Protein AF-A0A432S9X1-F1 (afdb_monomer_lite)

Secondary structure (DSSP, 8-state):
----HHHHHHHHHHHHHHHHHH-S-HHHHHHHHHHHHHHHHHHHHHHHHHHHHHHHHHHHHHHHTS-HHHHHHHHHHHHHHHHHHHIIIIIHHHHTPPPPP--TTHHHHHHHHHHHHHHHHHHHHHHHHHHHHHHHHTT-

Foldseek 3Di:
DPPCVVVVVVVLVVVLVVLVVPDPDPVVSVVVSVVVVVVVVVVVVVVVVVVVVVVVVVVVCVVVPCPPCNVCVLVVVVVVVVVLCCCQPPVCVVVVHDRDDDDPCVVVVVCCSVVVVVVVVVCVVVVVVVVVVVVVVVVD

Sequence (140 aa):
MLNLIPIIGTIIDRVSSIIDQTVEDKDLANKIKAEIKLNLLTKEYDIIQKEIEAKRDIIVAEAKGQSWIQRNWRPITMLIFVYIIAHNFIISPLLSLDQLPIPPDMWDLLKLGMGGYIIGRSAEKIVPEVVKVMKKDKSS

pLDDT: mean 78.7, std 10.28, range [39.84, 92.44]

Radius of gyration: 32.87 Å; chains: 1; bounding box: 62×48×87 Å

Structure (mmCIF, N/CA/C/O backbone):
data_AF-A0A432S9X1-F1
#
_entry.id   AF-A0A432S9X1-F1
#
loop_
_atom_site.group_PDB
_atom_site.id
_atom_site.type_symbol
_atom_site.label_atom_id
_atom_site.label_alt_id
_atom_site.label_comp_id
_atom_site.label_asym_id
_atom_site.label_entity_id
_atom_site.label_seq_id
_atom_site.pdbx_PDB_ins_code
_atom_site.Cartn_x
_atom_site.Cartn_y
_atom_site.Cartn_z
_atom_site.occupancy
_atom_site.B_iso_or_equiv
_atom_site.auth_seq_id
_atom_site.auth_comp_id
_atom_site.auth_asym_id
_atom_site.auth_atom_id
_atom_site.pdbx_PDB_model_num
ATOM 1 N N . MET A 1 1 ? -22.705 -10.147 18.976 1.00 39.84 1 MET A N 1
ATOM 2 C CA . MET A 1 1 ? -22.620 -9.087 20.002 1.00 39.84 1 MET A CA 1
ATOM 3 C C . MET A 1 1 ? -23.275 -9.633 21.258 1.00 39.84 1 MET A C 1
ATOM 5 O O . MET A 1 1 ? -24.477 -9.866 21.226 1.00 39.84 1 MET A O 1
ATOM 9 N N . LEU A 1 2 ? -22.504 -9.957 22.300 1.00 48.38 2 LEU A N 1
ATOM 10 C CA . LEU A 1 2 ? -23.094 -10.369 23.574 1.00 48.38 2 LEU A CA 1
ATOM 11 C C . LEU A 1 2 ? -23.651 -9.122 24.264 1.00 48.38 2 LEU A C 1
ATOM 13 O O . LEU A 1 2 ? -22.907 -8.235 24.665 1.00 48.38 2 LEU A O 1
ATOM 17 N N . ASN A 1 3 ? -24.973 -9.054 24.364 1.00 52.16 3 ASN A N 1
ATOM 18 C CA . ASN A 1 3 ? -25.691 -8.011 25.076 1.00 52.16 3 ASN A CA 1
ATOM 19 C C . ASN A 1 3 ? -25.528 -8.277 26.589 1.00 52.16 3 ASN A C 1
ATOM 21 O O . ASN A 1 3 ? -26.358 -8.958 27.181 1.00 52.16 3 ASN A O 1
ATOM 25 N N . LEU A 1 4 ? -24.407 -7.847 27.187 1.00 54.41 4 LEU A N 1
ATOM 26 C CA . LEU A 1 4 ? -24.102 -8.015 28.625 1.00 54.41 4 LEU A CA 1
ATOM 27 C C . LEU A 1 4 ? -24.718 -6.910 29.499 1.00 54.41 4 LEU A C 1
ATOM 29 O O . LEU A 1 4 ? -24.991 -7.135 30.677 1.00 54.41 4 LEU A O 1
ATOM 33 N N . ILE A 1 5 ? -25.020 -5.758 28.898 1.00 57.75 5 ILE A N 1
ATOM 34 C CA . ILE A 1 5 ? -25.663 -4.602 29.539 1.00 57.75 5 ILE A CA 1
ATOM 35 C C . ILE A 1 5 ? -26.996 -4.973 30.244 1.00 57.75 5 ILE A C 1
ATOM 37 O O . ILE A 1 5 ? -27.194 -4.565 31.389 1.00 57.75 5 ILE A O 1
ATOM 41 N N . PRO A 1 6 ? -27.897 -5.804 29.666 1.00 62.53 6 PRO A N 1
ATOM 42 C CA . PRO A 1 6 ? -29.145 -6.203 30.325 1.00 62.53 6 PRO A CA 1
ATOM 43 C C . PRO A 1 6 ? -28.938 -7.113 31.543 1.00 62.53 6 PRO A C 1
ATOM 45 O O . PRO A 1 6 ? -29.750 -7.092 32.468 1.00 62.53 6 PRO A O 1
ATOM 48 N N . ILE A 1 7 ? -27.873 -7.925 31.541 1.00 63.09 7 ILE A N 1
ATOM 49 C CA . ILE A 1 7 ? -27.620 -8.954 32.563 1.00 63.09 7 ILE A CA 1
ATOM 50 C C . ILE A 1 7 ? -27.103 -8.307 33.853 1.00 63.09 7 ILE A C 1
ATOM 52 O O . ILE A 1 7 ? -27.472 -8.716 34.950 1.00 63.09 7 ILE A O 1
ATOM 56 N N . ILE A 1 8 ? -26.292 -7.253 33.741 1.00 62.38 8 ILE A N 1
ATOM 57 C CA . ILE A 1 8 ? -25.771 -6.528 34.907 1.00 62.38 8 ILE A CA 1
ATOM 58 C C . ILE A 1 8 ? -26.865 -5.660 35.544 1.00 62.38 8 ILE A C 1
ATOM 60 O O . ILE A 1 8 ? -26.975 -5.638 36.769 1.00 62.38 8 ILE A O 1
ATOM 64 N N . GLY A 1 9 ? -27.731 -5.030 34.738 1.00 69.88 9 GLY A N 1
ATOM 65 C CA . GLY A 1 9 ? -28.895 -4.290 35.245 1.00 69.88 9 GLY A CA 1
ATOM 66 C C . GLY A 1 9 ? -29.808 -5.160 36.117 1.00 69.88 9 GLY A C 1
ATOM 67 O O . GLY A 1 9 ? -30.125 -4.793 37.245 1.00 69.88 9 GLY A O 1
ATOM 68 N N . THR A 1 10 ? -30.109 -6.383 35.668 1.00 72.44 10 THR A N 1
ATOM 69 C CA . THR A 1 10 ? -30.926 -7.335 36.445 1.00 72.44 10 THR A CA 1
ATOM 70 C C . THR A 1 10 ? -30.252 -7.812 37.738 1.00 72.44 10 THR A C 1
ATOM 72 O O . THR A 1 10 ? -30.942 -8.102 38.719 1.00 72.44 10 THR A O 1
ATOM 75 N N . ILE A 1 11 ? -28.917 -7.886 37.777 1.00 72.75 11 ILE A N 1
ATOM 76 C CA . ILE A 1 11 ? -28.160 -8.227 38.994 1.00 72.75 11 ILE A CA 1
ATOM 77 C C . ILE A 1 11 ? -28.181 -7.061 39.992 1.00 72.75 11 ILE A C 1
ATOM 79 O O . ILE A 1 11 ? -28.398 -7.289 41.183 1.00 72.75 11 ILE A O 1
ATOM 83 N N . ILE A 1 12 ? -28.008 -5.821 39.520 1.00 73.12 12 ILE A N 1
ATOM 84 C CA . ILE A 1 12 ? -28.078 -4.608 40.352 1.00 73.12 12 ILE A CA 1
ATOM 85 C C . ILE A 1 12 ? -29.451 -4.484 41.012 1.00 73.12 12 ILE A C 1
ATOM 87 O O . ILE A 1 12 ? -29.525 -4.230 42.215 1.00 73.12 12 ILE A O 1
ATOM 91 N N . ASP A 1 13 ? -30.524 -4.724 40.261 1.00 76.19 13 ASP A N 1
ATOM 92 C CA . ASP A 1 13 ? -31.892 -4.621 40.774 1.00 76.19 13 ASP A CA 1
ATOM 93 C C . ASP A 1 13 ? -32.184 -5.677 41.852 1.00 76.19 13 ASP A C 1
ATOM 95 O O . ASP A 1 13 ? -32.752 -5.362 42.901 1.00 76.19 13 ASP A O 1
ATOM 99 N N . ARG A 1 14 ? -31.715 -6.920 41.661 1.00 74.81 14 ARG A N 1
ATOM 100 C CA . ARG A 1 14 ? -31.829 -7.982 42.678 1.00 74.81 14 ARG A CA 1
ATOM 101 C C . ARG A 1 14 ? -31.058 -7.657 43.951 1.00 74.81 14 ARG A C 1
ATOM 103 O O . ARG A 1 14 ? -31.597 -7.815 45.041 1.00 74.81 14 ARG A O 1
ATOM 110 N N . VAL A 1 15 ? -29.809 -7.213 43.824 1.00 74.62 15 VAL A N 1
ATOM 111 C CA . VAL A 1 15 ? -28.967 -6.869 44.981 1.00 74.62 15 VAL A CA 1
ATOM 112 C C . VAL A 1 15 ? -29.546 -5.663 45.723 1.00 74.62 15 VAL A C 1
ATOM 114 O O . VAL A 1 15 ? -29.623 -5.679 46.949 1.00 74.62 15 VAL A O 1
ATOM 117 N N . SER A 1 16 ? -30.047 -4.664 44.993 1.00 72.19 16 SER A N 1
ATOM 118 C CA . SER A 1 16 ? -30.739 -3.505 45.563 1.00 72.19 16 SER A CA 1
ATOM 119 C C . SER A 1 16 ? -31.975 -3.912 46.371 1.00 72.19 16 SER A C 1
ATOM 121 O O . SER A 1 16 ? -32.150 -3.427 47.487 1.00 72.19 16 SER A O 1
ATOM 123 N N . SER A 1 17 ? -32.790 -4.835 45.848 1.00 74.31 17 SER A N 1
ATOM 124 C CA . SER A 1 17 ? -33.986 -5.336 46.537 1.00 74.31 17 SER A CA 1
ATOM 125 C C . SER A 1 17 ? -33.663 -6.117 47.816 1.00 74.31 17 SER A C 1
ATOM 127 O O . SER A 1 17 ? -34.434 -6.055 48.768 1.00 74.31 17 SER A O 1
ATOM 129 N N . ILE A 1 18 ? -32.545 -6.850 47.853 1.00 73.44 18 ILE A N 1
ATOM 130 C CA . ILE A 1 18 ? -32.109 -7.600 49.045 1.00 73.44 18 ILE A CA 1
ATOM 131 C C . ILE A 1 18 ? -31.601 -6.640 50.129 1.00 73.44 18 ILE A C 1
ATOM 133 O O . ILE A 1 18 ? -31.879 -6.840 51.311 1.00 73.44 18 ILE A O 1
ATOM 137 N N . ILE A 1 19 ? -30.896 -5.576 49.733 1.00 71.19 19 ILE A N 1
ATOM 138 C CA . ILE A 1 19 ? -30.405 -4.542 50.654 1.00 71.19 19 ILE A CA 1
ATOM 139 C C . ILE A 1 19 ? -31.579 -3.796 51.300 1.00 71.19 19 ILE A C 1
ATOM 141 O O . ILE A 1 19 ? -31.565 -3.608 52.512 1.00 71.19 19 ILE A O 1
ATOM 145 N N . ASP A 1 20 ? -32.617 -3.454 50.530 1.00 71.69 20 ASP A N 1
ATOM 146 C CA . ASP A 1 20 ? -33.825 -2.802 51.064 1.00 71.69 20 ASP A CA 1
ATOM 147 C C . ASP A 1 20 ? -34.618 -3.687 52.037 1.00 71.69 20 ASP A C 1
ATOM 149 O O . ASP A 1 20 ? -35.297 -3.170 52.917 1.00 71.69 20 ASP A O 1
ATOM 153 N N . GLN A 1 21 ? -34.549 -5.013 51.885 1.00 71.12 21 GLN A N 1
ATOM 154 C CA . GLN A 1 21 ? -35.211 -5.961 52.789 1.00 71.12 21 GLN A CA 1
ATOM 155 C C . GLN A 1 21 ? -34.398 -6.275 54.052 1.00 71.12 21 GLN A C 1
ATOM 157 O O . GLN A 1 21 ? -34.973 -6.718 55.041 1.00 71.12 21 GLN A O 1
ATOM 162 N N . THR A 1 22 ? -33.076 -6.085 54.018 1.00 69.94 22 THR A N 1
ATOM 163 C CA . THR A 1 22 ? -32.160 -6.529 55.086 1.00 69.94 22 THR A CA 1
ATOM 164 C C . THR A 1 22 ? -31.677 -5.377 55.970 1.00 69.94 22 THR A C 1
ATOM 166 O O . THR A 1 22 ? -31.276 -5.605 57.108 1.00 69.94 22 THR A O 1
ATOM 169 N N . VAL A 1 23 ? -31.696 -4.140 55.468 1.00 68.06 23 VAL A N 1
ATOM 170 C CA . VAL A 1 23 ? -31.167 -2.966 56.171 1.00 68.06 23 VAL A CA 1
ATOM 171 C C . VAL A 1 23 ? -32.317 -2.016 56.513 1.00 68.06 23 VAL A C 1
ATOM 173 O O . VAL A 1 23 ? -32.873 -1.371 55.630 1.00 68.06 23 VAL A O 1
ATOM 176 N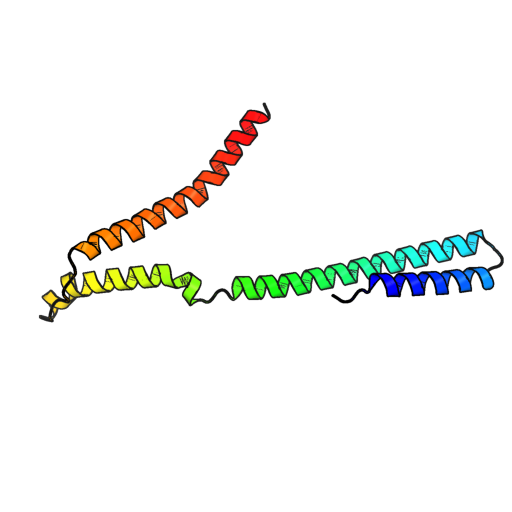 N . GLU A 1 24 ? -32.667 -1.913 57.800 1.00 66.50 24 GLU A N 1
ATOM 177 C CA . GLU A 1 24 ? -33.723 -1.003 58.286 1.00 66.50 24 GLU A CA 1
ATOM 178 C C . GLU A 1 24 ? -33.332 0.483 58.157 1.00 66.50 24 GLU A C 1
ATOM 180 O O . GLU A 1 24 ? -34.194 1.350 57.995 1.00 66.50 24 GLU A O 1
ATOM 185 N N . ASP A 1 25 ? -32.029 0.779 58.184 1.00 72.81 25 ASP A N 1
ATOM 186 C CA . ASP A 1 25 ? -31.481 2.130 58.059 1.00 72.81 25 ASP A CA 1
ATOM 187 C C . ASP A 1 25 ? -31.275 2.529 56.584 1.00 72.81 25 ASP A C 1
ATOM 189 O O . ASP A 1 25 ? -30.359 2.068 55.890 1.00 72.81 25 ASP A O 1
ATOM 193 N N . LYS A 1 26 ? -32.150 3.414 56.095 1.00 70.69 26 LYS A N 1
ATOM 194 C CA . LYS A 1 26 ? -32.185 3.860 54.693 1.00 70.69 26 LYS A CA 1
ATOM 195 C C . LYS A 1 26 ? -30.906 4.573 54.248 1.00 70.69 26 LYS A C 1
ATOM 197 O O . LYS A 1 26 ? -30.558 4.490 53.067 1.00 70.69 26 LYS A O 1
ATOM 202 N N . ASP A 1 27 ? -30.198 5.245 55.153 1.00 71.81 27 ASP A N 1
ATOM 203 C CA . ASP A 1 27 ? -28.954 5.941 54.813 1.00 71.81 27 ASP A CA 1
ATOM 204 C C . ASP A 1 27 ? -27.805 4.949 54.589 1.00 71.81 27 ASP A C 1
ATOM 206 O O . ASP A 1 27 ? -27.036 5.075 53.627 1.00 71.81 27 ASP A O 1
ATOM 210 N N . LEU A 1 28 ? -27.740 3.891 55.402 1.00 70.56 28 LEU A N 1
ATOM 211 C CA . LEU A 1 28 ? -26.763 2.814 55.238 1.00 70.56 28 LEU A CA 1
ATOM 212 C C . LEU A 1 28 ? -27.035 2.002 53.959 1.00 70.56 28 LEU A C 1
ATOM 214 O O . LEU A 1 28 ? -26.108 1.711 53.198 1.00 70.56 28 LEU A O 1
ATOM 218 N N . ALA A 1 29 ? -28.307 1.710 53.670 1.00 71.19 29 ALA A N 1
ATOM 219 C CA . ALA A 1 29 ? -28.734 1.026 52.449 1.00 71.19 29 ALA A CA 1
ATOM 220 C C . ALA A 1 29 ? -28.343 1.803 51.177 1.00 71.19 29 ALA A C 1
ATOM 222 O O . ALA A 1 29 ? -27.806 1.227 50.226 1.00 71.19 29 ALA A O 1
ATOM 223 N N . ASN A 1 30 ? -28.553 3.123 51.168 1.00 75.25 30 ASN A N 1
ATOM 224 C CA . ASN A 1 30 ? -28.172 3.983 50.046 1.00 75.25 30 ASN A CA 1
ATOM 225 C C . ASN A 1 30 ? -26.655 4.030 49.832 1.00 75.25 30 ASN A C 1
ATOM 227 O O . ASN A 1 30 ? -26.196 3.988 48.687 1.00 75.25 30 ASN A O 1
ATOM 231 N N . LYS A 1 31 ? -25.871 4.061 50.915 1.00 76.44 31 LYS A N 1
ATOM 232 C CA . LYS A 1 31 ? -24.406 4.063 50.840 1.00 76.44 31 LYS A CA 1
ATOM 233 C C . LYS A 1 31 ? -23.859 2.760 50.246 1.00 76.44 31 LYS A C 1
ATOM 235 O O . LYS A 1 31 ? -23.047 2.802 49.323 1.00 76.44 31 LYS A O 1
ATOM 240 N N . ILE A 1 32 ? -24.375 1.614 50.693 1.00 74.38 32 ILE A N 1
ATOM 241 C CA . ILE A 1 32 ? -23.991 0.289 50.176 1.00 74.38 32 ILE A CA 1
ATOM 242 C C . ILE A 1 32 ? -24.368 0.153 48.691 1.00 74.38 32 ILE A C 1
ATOM 244 O O . ILE A 1 32 ? -23.570 -0.315 47.878 1.00 74.38 32 ILE A O 1
ATOM 248 N N . LYS A 1 33 ? -25.557 0.622 48.291 1.00 72.88 33 LYS A N 1
ATOM 249 C CA . LYS A 1 33 ? -25.977 0.632 46.879 1.00 72.88 33 LYS A CA 1
ATOM 250 C C . LYS A 1 33 ? -25.079 1.504 46.002 1.00 72.88 33 LYS A C 1
ATOM 252 O O . LYS A 1 33 ? -24.787 1.116 44.871 1.00 72.88 33 LYS A O 1
ATOM 257 N N . ALA A 1 34 ? -24.648 2.664 46.496 1.00 77.44 34 ALA A N 1
ATOM 258 C CA . ALA A 1 34 ? -23.743 3.550 45.769 1.00 77.44 34 ALA A CA 1
ATOM 259 C C . ALA A 1 34 ? -22.363 2.905 45.553 1.00 77.44 34 ALA A C 1
ATOM 261 O O . ALA A 1 34 ? -21.844 2.936 44.437 1.00 77.44 34 ALA A O 1
ATOM 262 N N . GLU A 1 35 ? -21.806 2.252 46.577 1.00 77.12 35 GLU A N 1
ATOM 263 C CA . GLU A 1 35 ? -20.533 1.527 46.472 1.00 77.12 35 GLU A CA 1
ATOM 264 C C . GLU A 1 35 ? -20.614 0.336 45.513 1.00 77.12 35 GLU A C 1
ATOM 266 O O . GLU A 1 35 ? -19.707 0.128 44.704 1.00 77.12 35 GLU A O 1
ATOM 271 N N . ILE A 1 36 ? -21.706 -0.432 45.545 1.00 78.12 36 ILE A N 1
ATOM 272 C CA . ILE A 1 36 ? -21.911 -1.559 44.625 1.00 78.12 36 ILE A CA 1
ATOM 273 C C . ILE A 1 36 ? -22.046 -1.062 43.183 1.00 78.12 36 ILE A C 1
ATOM 275 O O . ILE A 1 36 ? -21.419 -1.626 42.287 1.00 78.12 36 ILE A O 1
ATOM 279 N N . LYS A 1 37 ? -22.801 0.021 42.949 1.00 74.75 37 LYS A N 1
ATOM 280 C CA . LYS A 1 37 ? -22.913 0.638 41.619 1.00 74.75 37 LYS A CA 1
ATOM 281 C C . LYS A 1 37 ? -21.559 1.111 41.098 1.00 74.75 37 LYS A C 1
ATOM 283 O O . LYS A 1 37 ? -21.231 0.807 39.957 1.00 74.75 37 LYS A O 1
ATOM 288 N N . LEU A 1 38 ? -20.758 1.792 41.920 1.00 78.31 38 LEU A N 1
ATOM 289 C CA . LEU A 1 38 ? -19.415 2.230 41.525 1.00 78.31 38 LEU A CA 1
ATOM 290 C C . LEU A 1 38 ? -18.512 1.046 41.170 1.00 78.31 38 LEU A C 1
ATOM 292 O O . LEU A 1 38 ? -17.934 1.031 40.089 1.00 78.31 38 LEU A O 1
ATOM 296 N N . ASN A 1 39 ? -18.455 0.021 42.024 1.00 76.44 39 ASN A N 1
ATOM 297 C CA . ASN A 1 39 ? -17.645 -1.172 41.769 1.00 76.44 39 ASN A CA 1
ATOM 298 C C . ASN A 1 39 ? -18.062 -1.913 40.488 1.00 76.44 39 ASN A C 1
ATOM 300 O O . ASN A 1 39 ? -17.210 -2.448 39.777 1.00 76.44 39 ASN A O 1
ATOM 304 N N . LEU A 1 40 ? -19.361 -1.961 40.187 1.00 75.62 40 LEU A N 1
ATOM 305 C CA . LEU A 1 40 ? -19.868 -2.593 38.969 1.00 75.62 40 LEU A CA 1
ATOM 306 C C . LEU A 1 40 ? -19.556 -1.766 37.721 1.00 75.62 40 LEU A C 1
ATOM 308 O O . LEU A 1 40 ? -19.093 -2.343 36.743 1.00 75.62 40 LEU A O 1
ATOM 312 N N . LEU A 1 41 ? -19.711 -0.440 37.777 1.00 76.50 41 LEU A N 1
ATOM 313 C CA . LEU A 1 41 ? -19.344 0.461 36.679 1.00 76.50 41 LEU A CA 1
ATOM 314 C C . LEU A 1 41 ? -17.844 0.391 36.360 1.00 76.50 41 LEU A C 1
ATOM 316 O O . LEU A 1 41 ? -17.461 0.355 35.194 1.00 76.50 41 LEU A O 1
ATOM 320 N N . THR A 1 42 ? -16.981 0.323 37.379 1.00 77.62 42 THR A N 1
ATOM 321 C CA . THR A 1 42 ? -15.533 0.166 37.174 1.00 77.62 42 THR A CA 1
ATOM 322 C C . THR A 1 42 ? -15.203 -1.169 36.506 1.00 77.62 42 THR A C 1
ATOM 324 O O . THR A 1 42 ? -14.433 -1.207 35.549 1.00 77.62 42 THR A O 1
ATOM 32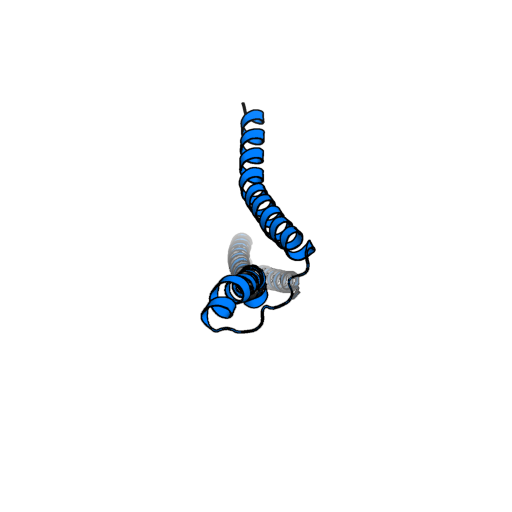7 N N . LYS A 1 43 ? -15.831 -2.267 36.945 1.00 76.75 43 LYS A N 1
ATOM 328 C CA . LYS A 1 43 ? -15.647 -3.583 36.312 1.00 76.75 43 LYS A CA 1
ATOM 329 C C . LYS A 1 43 ? -16.196 -3.634 34.885 1.00 76.75 43 LYS A C 1
ATOM 331 O O . LYS A 1 43 ? -15.612 -4.303 34.038 1.00 76.75 43 LYS A O 1
ATOM 336 N N . GLU A 1 44 ? -17.302 -2.948 34.615 1.00 73.88 44 GLU A N 1
ATOM 337 C CA . GLU A 1 44 ? -17.880 -2.830 33.274 1.00 73.88 44 GLU A CA 1
ATOM 338 C C . GLU A 1 44 ? -16.922 -2.094 32.333 1.00 73.88 44 GLU A C 1
ATOM 340 O O . GLU A 1 44 ? -16.658 -2.569 31.228 1.00 73.88 44 GLU A O 1
ATOM 345 N N . TYR A 1 45 ? -16.317 -1.002 32.808 1.00 74.94 45 TYR A N 1
ATOM 346 C CA . TYR A 1 45 ? -15.292 -0.278 32.066 1.00 74.94 45 TYR A CA 1
ATOM 347 C C . TYR A 1 45 ? -14.098 -1.179 31.713 1.00 74.94 45 TYR A C 1
ATOM 349 O O . TYR A 1 45 ? -13.693 -1.216 30.553 1.00 74.94 45 TYR A O 1
ATOM 357 N N . ASP A 1 46 ? -13.592 -1.975 32.658 1.00 79.06 46 ASP A N 1
ATOM 358 C CA . ASP A 1 46 ? -12.484 -2.910 32.411 1.00 79.06 46 ASP A CA 1
ATOM 359 C C . ASP A 1 46 ? -12.822 -3.991 31.370 1.00 79.06 46 ASP A C 1
ATOM 361 O O . ASP A 1 46 ? -11.977 -4.367 30.554 1.00 79.06 46 ASP A O 1
ATOM 365 N N . ILE A 1 47 ? -14.054 -4.509 31.381 1.00 79.38 47 ILE A N 1
ATOM 366 C CA . ILE A 1 47 ? -14.511 -5.511 30.404 1.00 79.38 47 ILE A CA 1
ATOM 367 C C . ILE A 1 47 ? -14.605 -4.887 29.010 1.00 79.38 47 ILE A C 1
ATOM 369 O O . ILE A 1 47 ? -14.121 -5.476 28.042 1.00 79.38 47 ILE A O 1
ATOM 373 N N . ILE A 1 48 ? -15.181 -3.686 28.912 1.00 78.75 48 ILE A N 1
ATOM 374 C CA . ILE A 1 48 ? -15.296 -2.946 27.652 1.00 78.75 48 ILE A CA 1
ATOM 375 C C . ILE A 1 48 ? -13.905 -2.625 27.097 1.00 78.75 48 ILE A C 1
ATOM 377 O O . ILE A 1 48 ? -13.666 -2.827 25.908 1.00 78.75 48 ILE A O 1
ATOM 381 N N . GLN A 1 49 ? -12.968 -2.188 27.944 1.00 81.94 49 GLN A N 1
ATOM 382 C CA . GLN A 1 49 ? -11.583 -1.933 27.540 1.00 81.94 49 GLN A CA 1
ATOM 383 C C . GLN A 1 49 ? -10.918 -3.193 26.979 1.00 81.94 49 GLN A C 1
ATOM 385 O O . GLN A 1 49 ? -10.381 -3.152 25.875 1.00 81.94 49 GLN A O 1
ATOM 390 N N . LYS A 1 50 ? -11.040 -4.339 27.661 1.00 83.31 50 LYS A N 1
ATOM 391 C CA . LYS A 1 50 ? -10.506 -5.619 27.162 1.00 83.31 50 LYS A CA 1
ATOM 392 C C . LYS A 1 50 ? -11.124 -6.042 25.831 1.00 83.31 50 LYS A C 1
ATOM 394 O O . LYS A 1 50 ? -10.428 -6.580 24.973 1.00 83.31 50 LYS A O 1
ATOM 399 N N . GLU A 1 51 ? -12.420 -5.808 25.633 1.00 80.12 51 GLU A N 1
ATOM 400 C CA . GLU A 1 51 ? -13.084 -6.116 24.364 1.00 80.12 51 GLU A CA 1
ATOM 401 C C . GLU A 1 51 ? -12.600 -5.192 23.235 1.00 80.12 51 GLU A C 1
ATOM 403 O O . GLU A 1 51 ? -12.378 -5.646 22.110 1.00 80.12 51 GLU A O 1
ATOM 408 N N . ILE A 1 52 ? -12.403 -3.905 23.532 1.00 81.62 52 ILE A N 1
ATOM 409 C CA . ILE A 1 52 ? -11.831 -2.932 22.595 1.00 81.62 52 ILE A CA 1
ATOM 410 C C . ILE A 1 52 ? -10.402 -3.330 22.224 1.00 81.62 52 ILE A C 1
ATOM 412 O O . ILE A 1 52 ? -10.069 -3.322 21.041 1.00 81.62 52 ILE A O 1
ATOM 416 N N . GLU A 1 53 ? -9.574 -3.715 23.193 1.00 84.81 53 GLU A N 1
ATOM 417 C CA . GLU A 1 53 ? -8.205 -4.183 22.958 1.00 84.81 53 GLU A CA 1
ATOM 418 C C . GLU A 1 53 ? -8.179 -5.445 22.094 1.00 84.81 53 GLU A C 1
ATOM 420 O O . GLU A 1 53 ? -7.485 -5.470 21.079 1.00 84.81 53 GLU A O 1
ATOM 425 N N . ALA A 1 54 ? -9.002 -6.449 22.408 1.00 82.56 54 ALA A N 1
ATOM 426 C CA . ALA A 1 54 ? -9.087 -7.677 21.621 1.00 82.56 54 ALA A CA 1
ATOM 427 C C . ALA A 1 54 ? -9.526 -7.407 20.171 1.00 82.56 54 ALA A C 1
ATOM 429 O O . ALA A 1 54 ? -8.944 -7.938 19.225 1.00 82.56 54 ALA A O 1
ATOM 430 N N . LYS A 1 55 ? -10.523 -6.534 19.973 1.00 76.81 55 LYS A N 1
ATOM 431 C CA . LYS A 1 55 ? -10.956 -6.105 18.633 1.00 76.81 55 LYS A CA 1
ATOM 432 C C . LYS A 1 55 ? -9.865 -5.324 17.911 1.00 76.81 55 LYS A C 1
ATOM 434 O O . LYS A 1 55 ? -9.650 -5.545 16.722 1.00 76.81 55 LYS A O 1
ATOM 439 N N . ARG A 1 56 ? -9.162 -4.432 18.614 1.00 83.19 56 ARG A N 1
ATOM 440 C CA . ARG A 1 56 ? -8.029 -3.684 18.065 1.00 83.19 56 ARG A CA 1
ATOM 441 C C . ARG A 1 56 ? -6.945 -4.638 17.595 1.00 83.19 56 ARG A C 1
ATOM 443 O O . ARG A 1 56 ? -6.432 -4.450 16.503 1.00 83.19 56 ARG A O 1
ATOM 450 N N . ASP A 1 57 ? -6.614 -5.652 18.380 1.00 81.94 57 ASP A N 1
ATOM 451 C CA . ASP A 1 57 ? -5.557 -6.599 18.046 1.00 81.94 57 ASP A CA 1
ATOM 452 C C . ASP A 1 57 ? -5.929 -7.471 16.841 1.00 81.94 57 ASP A C 1
ATOM 454 O O . ASP A 1 57 ? -5.073 -7.699 15.989 1.00 81.94 57 ASP A O 1
ATOM 458 N N . ILE A 1 58 ? -7.203 -7.855 16.690 1.00 78.88 58 ILE A N 1
ATOM 459 C CA . ILE A 1 58 ? -7.714 -8.509 15.472 1.00 78.88 58 ILE A CA 1
ATOM 460 C C . ILE A 1 58 ? -7.587 -7.573 14.265 1.00 78.88 58 ILE A C 1
ATOM 462 O O . ILE A 1 58 ? -6.976 -7.948 13.271 1.00 78.88 58 ILE A O 1
ATOM 466 N N . ILE A 1 59 ? -8.071 -6.332 14.364 1.00 75.38 59 ILE A N 1
ATOM 467 C CA . ILE A 1 59 ? -7.985 -5.343 13.275 1.00 75.38 59 ILE A CA 1
ATOM 468 C C . ILE A 1 59 ? -6.524 -5.047 12.920 1.00 75.38 59 ILE A C 1
ATOM 470 O O . ILE A 1 59 ? -6.173 -4.910 11.752 1.00 75.38 59 ILE A O 1
ATOM 474 N N . VAL A 1 60 ? -5.641 -4.956 13.914 1.00 79.50 60 VAL A N 1
ATOM 475 C CA . VAL A 1 60 ? -4.205 -4.753 13.716 1.00 79.50 60 VAL A CA 1
ATOM 476 C C . VAL A 1 60 ? -3.577 -5.988 13.080 1.00 79.50 60 VAL A C 1
ATOM 478 O O . VAL A 1 60 ? -2.723 -5.829 12.213 1.00 79.50 60 VAL A O 1
ATOM 481 N N . ALA A 1 61 ? -3.979 -7.199 13.461 1.00 74.06 61 ALA A N 1
ATOM 482 C CA . ALA A 1 61 ? -3.526 -8.434 12.831 1.00 74.06 61 ALA A CA 1
ATOM 483 C C . ALA A 1 61 ? -4.011 -8.542 11.376 1.00 74.06 61 ALA A C 1
ATOM 485 O O . ALA A 1 61 ? -3.221 -8.906 10.512 1.00 74.06 61 ALA A O 1
ATOM 486 N N . GLU A 1 62 ? -5.245 -8.140 11.072 1.00 67.31 62 GLU A N 1
ATOM 487 C CA . GLU A 1 62 ? -5.802 -8.078 9.713 1.00 67.31 62 GLU A CA 1
ATOM 488 C C . GLU A 1 62 ? -5.119 -6.990 8.866 1.00 67.31 62 GLU A C 1
ATOM 490 O O . GLU A 1 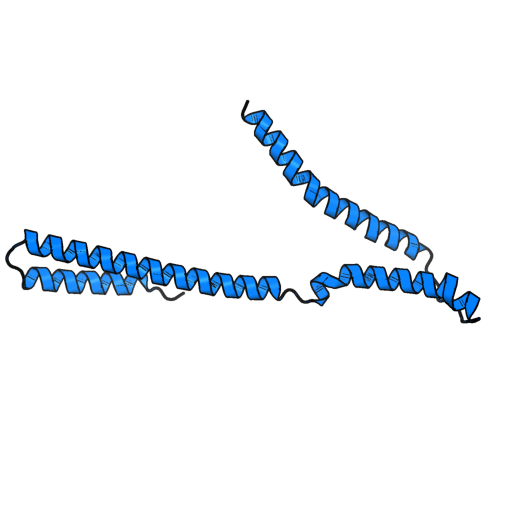62 ? -4.696 -7.235 7.735 1.00 67.31 62 GLU A O 1
ATOM 495 N N . ALA A 1 63 ? -4.921 -5.794 9.427 1.00 65.56 63 ALA A N 1
ATOM 496 C CA . ALA A 1 63 ? -4.248 -4.677 8.764 1.00 65.56 63 ALA A CA 1
ATOM 497 C C . ALA A 1 63 ? -2.750 -4.946 8.546 1.00 65.56 63 ALA A C 1
ATOM 499 O O . ALA A 1 63 ? -2.197 -4.615 7.494 1.00 65.56 63 ALA A O 1
ATOM 500 N N . LYS A 1 64 ? -2.075 -5.596 9.504 1.00 66.19 64 LYS A N 1
ATOM 501 C CA . LYS A 1 64 ? -0.697 -6.091 9.340 1.00 66.19 64 LYS A CA 1
ATOM 502 C C . LYS A 1 64 ? -0.637 -7.322 8.432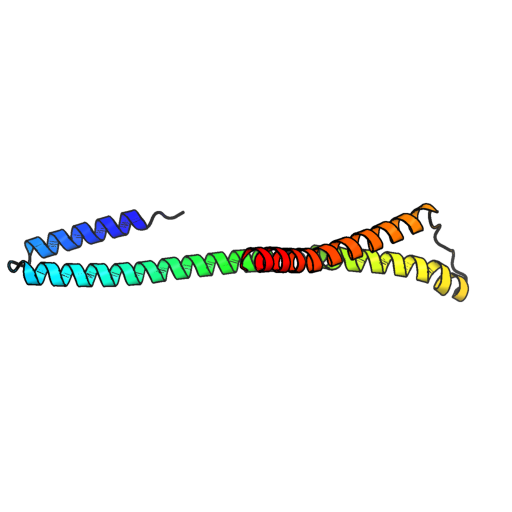 1.00 66.19 64 LYS A C 1
ATOM 504 O O . LYS A 1 64 ? 0.390 -7.526 7.779 1.00 66.19 64 LYS A O 1
ATOM 509 N N . GLY A 1 65 ? -1.719 -8.092 8.360 1.00 57.31 65 GLY A N 1
ATOM 510 C CA . GLY A 1 65 ? -1.898 -9.285 7.538 1.00 57.31 65 GLY A CA 1
ATOM 511 C C . GLY A 1 65 ? -2.145 -9.010 6.057 1.00 57.31 65 GLY A C 1
ATOM 512 O O . GLY A 1 65 ? -2.089 -9.955 5.273 1.00 57.31 65 GLY A O 1
ATOM 513 N N . GLN A 1 66 ? -2.342 -7.745 5.651 1.00 60.62 66 GLN A N 1
ATOM 514 C CA . GLN A 1 66 ? -2.298 -7.332 4.242 1.00 60.62 66 GLN A CA 1
ATOM 515 C C . GLN A 1 66 ? -1.084 -7.985 3.581 1.00 60.62 66 GLN A C 1
ATOM 517 O O . GLN A 1 66 ? 0.057 -7.785 4.009 1.00 60.62 66 GLN A O 1
ATOM 522 N N . SER A 1 67 ? -1.362 -8.850 2.610 1.00 68.00 67 SER A N 1
ATOM 523 C CA . SER A 1 67 ? -0.441 -9.874 2.136 1.00 68.00 67 SER A CA 1
ATOM 524 C C . SER A 1 67 ? 0.904 -9.237 1.782 1.00 68.00 67 SER A C 1
ATOM 526 O O . SER A 1 67 ? 0.945 -8.148 1.208 1.00 68.00 67 SER A O 1
ATOM 528 N N . TRP A 1 68 ? 2.033 -9.865 2.128 1.00 75.38 68 TRP A N 1
ATOM 529 C CA . TRP A 1 68 ? 3.360 -9.340 1.754 1.00 75.38 68 TRP A CA 1
ATOM 530 C C . TRP A 1 68 ? 3.408 -8.986 0.258 1.00 75.38 68 TRP A C 1
ATOM 532 O O . TRP A 1 68 ? 3.958 -7.952 -0.119 1.00 75.38 68 TRP A O 1
ATOM 542 N N . ILE A 1 69 ? 2.702 -9.762 -0.567 1.00 76.75 69 ILE A N 1
ATOM 543 C CA . ILE A 1 69 ? 2.498 -9.503 -1.989 1.00 76.75 69 ILE A CA 1
ATOM 544 C C . ILE A 1 69 ? 1.718 -8.205 -2.267 1.00 76.75 69 ILE A C 1
ATOM 546 O O . ILE A 1 69 ? 2.119 -7.444 -3.132 1.00 76.75 69 ILE A O 1
ATOM 550 N N . GLN A 1 70 ? 0.667 -7.868 -1.516 1.00 73.88 70 GLN A N 1
ATOM 551 C CA . GLN A 1 70 ? -0.094 -6.618 -1.694 1.00 73.88 70 GLN A CA 1
ATOM 552 C C . GLN A 1 70 ? 0.715 -5.369 -1.325 1.00 73.88 70 GLN A C 1
ATOM 554 O O . GLN A 1 70 ? 0.460 -4.288 -1.851 1.00 73.88 70 GLN A O 1
ATOM 559 N N . ARG A 1 71 ? 1.720 -5.505 -0.457 1.00 77.00 71 ARG A N 1
ATOM 560 C CA . ARG A 1 71 ? 2.645 -4.406 -0.142 1.00 77.00 71 ARG A CA 1
ATOM 561 C C . ARG A 1 71 ? 3.783 -4.293 -1.151 1.00 77.00 71 ARG A C 1
ATOM 563 O O . ARG A 1 71 ? 4.208 -3.186 -1.469 1.00 77.00 71 ARG A O 1
ATOM 570 N N . ASN A 1 72 ? 4.259 -5.427 -1.663 1.00 81.62 72 ASN A N 1
ATOM 571 C CA . ASN A 1 72 ? 5.459 -5.483 -2.494 1.00 81.62 72 ASN A CA 1
ATOM 572 C C . ASN A 1 72 ? 5.191 -5.639 -3.992 1.00 81.62 72 ASN A C 1
ATOM 574 O O . ASN A 1 72 ? 6.130 -5.465 -4.762 1.00 81.62 72 ASN A O 1
ATOM 578 N N . TRP A 1 73 ? 3.956 -5.896 -4.442 1.00 82.25 73 TRP A N 1
ATOM 579 C CA . TRP A 1 73 ? 3.669 -6.078 -5.873 1.00 82.25 73 TRP A CA 1
ATOM 580 C C . TRP A 1 73 ? 4.128 -4.871 -6.689 1.00 82.25 73 TRP A C 1
ATOM 582 O O . TRP A 1 73 ? 4.673 -5.036 -7.766 1.00 82.25 73 TRP A O 1
ATOM 592 N N . ARG A 1 74 ? 4.005 -3.659 -6.142 1.00 83.19 74 ARG A N 1
ATOM 593 C CA . ARG A 1 74 ? 4.406 -2.423 -6.814 1.00 83.19 74 ARG A CA 1
ATOM 594 C C . ARG A 1 74 ? 5.934 -2.320 -7.026 1.00 83.19 74 ARG A C 1
ATOM 596 O O . ARG A 1 74 ? 6.341 -2.099 -8.167 1.00 83.19 74 ARG A O 1
ATOM 603 N N . PRO A 1 75 ? 6.791 -2.505 -6.000 1.00 85.62 75 PRO A N 1
ATOM 604 C CA . PRO A 1 75 ? 8.227 -2.720 -6.200 1.00 85.62 75 PRO A CA 1
ATOM 605 C C . PRO A 1 75 ? 8.562 -3.890 -7.131 1.00 85.62 75 PRO A C 1
ATOM 607 O O . PRO A 1 75 ? 9.427 -3.750 -7.989 1.00 85.62 75 PRO A O 1
ATOM 610 N N . ILE A 1 76 ? 7.865 -5.020 -6.999 1.00 89.00 76 ILE A N 1
ATOM 611 C CA . ILE A 1 76 ? 8.106 -6.222 -7.809 1.00 89.00 76 ILE A CA 1
ATOM 612 C C . ILE A 1 76 ? 7.866 -5.929 -9.294 1.00 89.00 76 ILE A C 1
ATOM 614 O O . ILE A 1 76 ? 8.721 -6.244 -10.117 1.00 89.00 76 ILE A O 1
ATOM 618 N N . THR A 1 77 ? 6.768 -5.257 -9.646 1.00 86.50 77 THR A N 1
ATOM 619 C CA . THR A 1 77 ? 6.486 -4.858 -11.030 1.00 86.50 77 THR A CA 1
ATOM 620 C C . THR A 1 77 ? 7.594 -3.964 -11.594 1.00 86.50 77 THR A C 1
ATOM 622 O O . THR A 1 77 ? 8.009 -4.149 -12.735 1.00 86.50 77 THR A O 1
ATOM 625 N N . MET A 1 78 ? 8.132 -3.033 -10.796 1.00 86.75 78 MET A N 1
ATOM 626 C CA . MET A 1 78 ? 9.261 -2.197 -11.226 1.00 86.75 78 MET A CA 1
ATOM 627 C C . MET A 1 78 ? 10.544 -3.003 -11.427 1.00 86.75 78 MET A C 1
ATOM 629 O O . MET A 1 78 ? 11.245 -2.785 -12.411 1.00 86.75 78 MET A O 1
ATOM 633 N N . LEU A 1 79 ? 10.838 -3.959 -10.544 1.00 90.44 79 LEU A N 1
ATOM 634 C CA . LEU A 1 79 ? 11.993 -4.845 -10.699 1.00 90.44 79 LEU A CA 1
ATOM 635 C C . LEU A 1 79 ? 11.891 -5.701 -11.965 1.00 90.44 79 LEU A C 1
ATOM 637 O O . LEU A 1 79 ? 12.899 -5.894 -12.636 1.00 90.44 79 LEU A O 1
ATOM 641 N N . ILE A 1 80 ? 10.690 -6.155 -12.332 1.00 89.94 80 ILE A N 1
ATOM 642 C CA . ILE A 1 80 ? 10.460 -6.887 -13.585 1.00 89.94 80 ILE A CA 1
ATOM 643 C C . ILE A 1 80 ? 10.759 -5.994 -14.796 1.00 89.94 80 ILE A C 1
ATOM 645 O O . ILE A 1 80 ? 11.469 -6.424 -15.702 1.00 89.94 80 ILE A O 1
ATOM 649 N N . PHE A 1 81 ? 10.290 -4.741 -14.809 1.00 88.56 81 PHE A N 1
ATOM 650 C CA . PHE A 1 81 ? 10.617 -3.812 -15.897 1.00 88.56 81 PHE A CA 1
ATOM 651 C C . PHE A 1 81 ? 12.118 -3.521 -15.991 1.00 88.56 81 PHE A C 1
ATOM 653 O O . PHE A 1 81 ? 12.684 -3.561 -17.082 1.00 88.56 81 PHE A O 1
ATOM 660 N N . VAL A 1 82 ? 12.780 -3.285 -14.855 1.00 90.12 82 VAL A N 1
ATOM 661 C CA . VAL A 1 82 ? 14.238 -3.090 -14.807 1.00 90.12 82 VAL A CA 1
ATOM 662 C C . VAL A 1 82 ? 14.967 -4.332 -15.313 1.00 90.12 82 VAL A C 1
ATOM 664 O O . VAL A 1 82 ? 15.916 -4.200 -16.078 1.00 90.12 82 VAL A O 1
ATOM 667 N N . TYR A 1 83 ? 14.508 -5.528 -14.943 1.00 92.44 83 TYR A N 1
ATOM 668 C CA . TYR A 1 83 ? 15.068 -6.783 -15.431 1.00 92.44 83 TYR A CA 1
ATOM 669 C C . TYR A 1 83 ? 14.919 -6.929 -16.948 1.00 92.44 83 TYR A C 1
ATOM 671 O O . TYR A 1 83 ? 15.891 -7.277 -17.604 1.00 92.44 83 TYR A O 1
ATOM 679 N N . ILE A 1 84 ? 13.757 -6.610 -17.530 1.00 90.38 84 ILE A N 1
ATOM 680 C CA . ILE A 1 84 ? 13.549 -6.655 -18.989 1.00 90.38 84 ILE A CA 1
ATOM 681 C C . ILE A 1 84 ? 14.511 -5.700 -19.707 1.00 90.38 84 ILE A C 1
ATOM 683 O O . ILE A 1 84 ? 15.109 -6.069 -20.719 1.00 90.38 84 ILE A O 1
ATOM 687 N N . ILE A 1 85 ? 14.693 -4.486 -19.178 1.00 90.25 85 ILE A N 1
ATOM 688 C CA . ILE A 1 85 ? 15.631 -3.502 -19.734 1.00 90.25 85 ILE A CA 1
ATOM 689 C C . ILE A 1 85 ? 17.074 -4.012 -19.598 1.00 90.25 85 ILE A C 1
ATOM 691 O O . ILE A 1 85 ? 17.818 -4.024 -20.576 1.00 90.25 85 ILE A O 1
ATOM 695 N N . ALA A 1 86 ? 17.469 -4.487 -18.417 1.00 91.88 86 ALA A N 1
ATOM 696 C CA . ALA A 1 86 ? 18.807 -5.019 -18.175 1.00 91.88 86 ALA A CA 1
ATOM 697 C C . ALA A 1 86 ? 19.099 -6.253 -19.043 1.00 91.88 86 ALA A C 1
ATOM 699 O O . ALA A 1 86 ? 20.180 -6.358 -19.618 1.00 91.88 86 ALA A O 1
ATOM 700 N N . HIS A 1 87 ? 18.130 -7.156 -19.201 1.00 91.88 87 HIS A N 1
ATOM 701 C CA . HIS A 1 87 ? 18.251 -8.323 -20.069 1.00 91.88 87 HIS A CA 1
ATOM 702 C C . HIS A 1 87 ? 18.539 -7.908 -21.509 1.00 91.88 87 HIS A C 1
ATOM 704 O O . HIS A 1 87 ? 19.520 -8.359 -22.085 1.00 91.88 87 HIS A O 1
ATOM 710 N N . ASN A 1 88 ? 17.738 -7.002 -22.070 1.00 90.50 88 ASN A N 1
ATOM 711 C CA . ASN A 1 88 ? 17.858 -6.602 -23.473 1.00 90.50 88 ASN A CA 1
ATOM 712 C C . ASN A 1 88 ? 19.087 -5.745 -23.784 1.00 90.50 88 ASN A C 1
ATOM 714 O O . ASN A 1 88 ? 19.693 -5.911 -24.839 1.00 90.50 88 ASN A O 1
ATOM 718 N N . PHE A 1 89 ? 19.444 -4.817 -22.893 1.00 89.00 89 PHE A N 1
ATOM 719 C CA . PHE A 1 89 ? 20.470 -3.806 -23.172 1.00 89.00 89 PHE A CA 1
ATOM 720 C C . PHE A 1 89 ? 21.830 -4.098 -22.532 1.00 89.00 89 PHE A C 1
ATOM 722 O O . PHE A 1 89 ? 22.815 -3.478 -22.920 1.00 89.00 89 PHE A O 1
ATOM 729 N N . ILE A 1 90 ? 21.904 -5.019 -21.567 1.00 91.69 90 ILE A N 1
ATOM 730 C CA . ILE A 1 90 ? 23.153 -5.357 -20.867 1.00 91.69 90 ILE A CA 1
ATOM 731 C C . ILE A 1 90 ? 23.482 -6.836 -21.061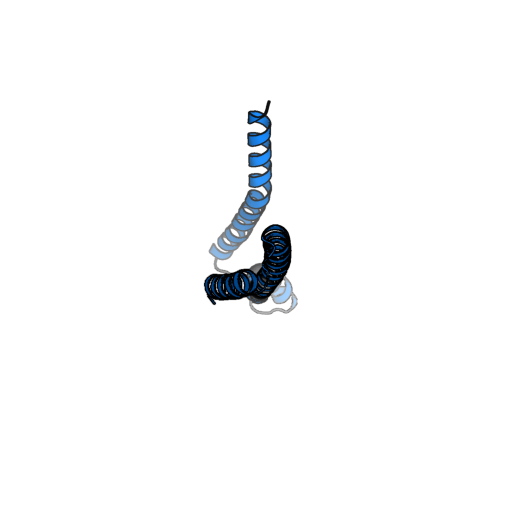 1.00 91.69 90 ILE A C 1
ATOM 733 O O . ILE A 1 90 ? 24.535 -7.166 -21.597 1.00 91.69 90 ILE A O 1
ATOM 737 N N . ILE A 1 91 ? 22.582 -7.731 -20.648 1.00 90.94 91 ILE A N 1
ATOM 738 C CA . ILE A 1 91 ? 22.862 -9.174 -20.590 1.00 90.94 91 ILE A CA 1
ATOM 739 C C . ILE A 1 91 ? 22.933 -9.776 -21.997 1.00 90.94 91 ILE A C 1
ATOM 741 O O . ILE A 1 91 ? 23.890 -10.477 -22.313 1.00 90.94 91 ILE A O 1
ATOM 745 N N . SER A 1 92 ? 21.951 -9.483 -22.850 1.00 91.69 92 SER A N 1
ATOM 746 C CA . SER A 1 92 ? 21.870 -9.998 -24.219 1.00 91.69 92 SER A CA 1
ATOM 747 C C . SER A 1 92 ? 23.080 -9.593 -25.073 1.00 91.69 92 SER A C 1
ATOM 749 O O . SER A 1 92 ? 23.714 -10.496 -25.617 1.00 91.69 92 SER A O 1
ATOM 751 N N . PRO A 1 93 ? 23.506 -8.312 -25.121 1.00 88.88 93 PRO A N 1
ATOM 752 C CA . PRO A 1 93 ? 24.705 -7.915 -25.861 1.00 88.88 93 PRO A CA 1
ATOM 753 C C . PRO A 1 93 ? 26.000 -8.511 -25.298 1.00 88.88 93 PRO A C 1
ATOM 755 O O . PRO A 1 93 ? 26.902 -8.844 -26.060 1.00 88.88 93 PRO A O 1
ATOM 758 N N . LEU A 1 94 ? 26.101 -8.661 -23.973 1.00 91.69 94 LEU A N 1
ATOM 759 C CA . LEU A 1 94 ? 27.303 -9.185 -23.321 1.00 91.69 94 LEU A CA 1
ATOM 760 C C . LEU A 1 94 ? 27.465 -10.700 -23.510 1.00 91.69 94 LEU A C 1
ATOM 762 O O . LEU A 1 94 ? 28.583 -11.190 -23.637 1.00 91.69 94 LEU A O 1
ATOM 766 N N . LEU A 1 95 ? 26.353 -11.438 -23.516 1.00 91.62 95 LEU A N 1
ATOM 767 C CA . LEU A 1 95 ? 26.329 -12.902 -23.590 1.00 91.62 95 LEU A CA 1
ATOM 768 C C . LEU A 1 95 ? 25.884 -13.436 -24.959 1.00 91.62 95 LEU A C 1
ATOM 770 O O . LEU A 1 95 ? 25.746 -14.645 -25.116 1.00 91.62 95 LEU A O 1
ATOM 774 N N . SER A 1 96 ? 25.667 -12.556 -25.943 1.00 90.56 96 SER A N 1
ATOM 775 C CA . SER A 1 96 ? 25.115 -12.898 -27.266 1.00 90.56 96 SER A CA 1
ATOM 776 C C . SER A 1 96 ? 23.798 -13.693 -27.186 1.00 90.56 96 SER A C 1
ATOM 778 O O . SER A 1 96 ? 23.584 -14.628 -27.952 1.00 90.56 96 SER A O 1
ATOM 780 N N . LEU A 1 97 ? 22.930 -13.345 -26.227 1.00 89.25 97 LEU A N 1
ATOM 781 C CA . LEU A 1 97 ? 21.601 -13.951 -26.070 1.00 89.25 97 LEU A CA 1
ATOM 782 C C . LEU A 1 97 ? 20.560 -13.192 -26.891 1.00 89.25 97 LEU A C 1
ATOM 784 O O . LEU A 1 97 ? 20.727 -12.002 -27.158 1.00 89.25 97 LEU A O 1
ATOM 788 N N . ASP A 1 98 ? 19.445 -13.844 -27.204 1.00 89.31 98 ASP A N 1
ATOM 789 C CA . ASP A 1 98 ? 18.333 -13.190 -27.887 1.00 89.31 98 ASP A CA 1
ATOM 790 C C . ASP A 1 98 ? 17.700 -12.084 -27.031 1.00 89.31 98 ASP A C 1
ATOM 792 O O . ASP A 1 98 ? 17.481 -12.213 -25.816 1.00 89.31 98 ASP A O 1
ATOM 796 N N . GLN A 1 99 ? 17.386 -10.979 -27.705 1.00 87.81 99 GLN A N 1
ATOM 797 C CA . GLN A 1 99 ? 16.620 -9.881 -27.137 1.00 87.81 99 GLN A CA 1
ATOM 798 C C . GLN A 1 99 ? 15.146 -10.276 -27.042 1.00 87.81 99 GLN A C 1
ATOM 800 O O . GLN A 1 99 ? 14.568 -10.854 -27.963 1.00 87.81 99 GLN A O 1
ATOM 805 N N . LEU A 1 100 ? 14.521 -9.941 -25.918 1.00 85.00 100 LEU A N 1
ATOM 806 C CA . LEU A 1 100 ? 13.082 -10.081 -25.760 1.00 85.00 100 LEU A CA 1
ATOM 807 C C . LEU A 1 100 ? 12.397 -8.965 -26.561 1.00 85.00 100 LEU A C 1
ATOM 809 O O . LEU A 1 100 ? 12.736 -7.795 -26.366 1.00 85.00 100 LEU A O 1
ATOM 813 N N . PRO A 1 101 ? 11.408 -9.275 -27.415 1.00 84.50 101 PRO A N 1
ATOM 814 C CA . PRO A 1 101 ? 10.685 -8.249 -28.152 1.00 84.50 101 PRO A CA 1
ATOM 815 C C . PRO A 1 101 ? 9.948 -7.324 -27.174 1.00 84.50 101 PRO A C 1
ATOM 817 O O . PRO A 1 101 ? 9.107 -7.765 -26.391 1.00 84.50 101 PRO A O 1
ATOM 820 N N . ILE A 1 102 ? 10.275 -6.031 -27.218 1.00 84.81 102 ILE A N 1
ATOM 821 C CA . ILE A 1 102 ? 9.654 -4.982 -26.401 1.00 84.81 102 ILE A CA 1
ATOM 822 C C . ILE A 1 102 ? 8.568 -4.300 -27.248 1.00 84.81 102 ILE A C 1
ATOM 824 O O . ILE A 1 102 ? 8.912 -3.616 -28.214 1.00 84.81 102 ILE A O 1
ATOM 828 N N . PRO A 1 103 ? 7.269 -4.446 -26.914 1.00 87.06 103 PRO A N 1
ATOM 829 C CA . PRO A 1 103 ? 6.215 -3.637 -27.512 1.00 87.06 103 PRO A CA 1
ATOM 830 C C . PRO A 1 103 ? 6.521 -2.133 -27.440 1.00 87.06 103 PRO A C 1
ATOM 832 O O . PRO A 1 103 ? 6.946 -1.660 -26.381 1.00 87.06 103 PRO A O 1
ATOM 835 N N . PRO A 1 104 ? 6.265 -1.361 -28.511 1.00 82.38 104 PRO A N 1
ATOM 836 C CA . PRO A 1 104 ? 6.548 0.076 -28.537 1.00 82.38 104 PRO A CA 1
ATOM 837 C C . PRO A 1 104 ? 5.830 0.839 -27.410 1.00 82.38 104 PRO A C 1
ATOM 839 O O . PRO A 1 104 ? 6.427 1.717 -26.786 1.00 82.38 104 PRO A O 1
ATOM 842 N N . ASP A 1 105 ? 4.615 0.417 -27.055 1.00 87.31 105 ASP A N 1
ATOM 843 C CA . ASP A 1 105 ? 3.790 1.041 -26.011 1.00 87.31 105 ASP A CA 1
ATOM 844 C C . ASP A 1 105 ? 4.287 0.759 -24.578 1.00 87.31 105 ASP A C 1
ATOM 846 O O . ASP A 1 105 ? 3.824 1.373 -23.614 1.00 87.31 105 ASP A O 1
ATOM 850 N N . MET A 1 106 ? 5.246 -0.160 -24.395 1.00 85.25 106 MET A N 1
ATOM 851 C CA . MET A 1 106 ? 5.765 -0.513 -23.067 1.00 85.25 106 MET A CA 1
ATOM 852 C C . MET A 1 106 ? 6.422 0.684 -22.373 1.00 85.25 106 MET A C 1
ATOM 854 O O . MET A 1 106 ? 6.292 0.855 -21.160 1.00 85.25 106 MET A O 1
ATOM 858 N N . TRP A 1 107 ? 7.099 1.539 -23.140 1.00 83.88 107 TRP A N 1
ATOM 859 C CA . TRP A 1 107 ? 7.733 2.744 -22.610 1.00 83.88 107 TRP A CA 1
ATOM 860 C C . TRP A 1 107 ? 6.710 3.744 -22.078 1.00 83.88 107 TRP A C 1
ATOM 862 O O . TRP A 1 107 ? 6.955 4.392 -21.059 1.00 83.88 107 TRP A O 1
ATOM 872 N N . ASP A 1 108 ? 5.553 3.838 -22.725 1.00 88.12 108 ASP A N 1
ATOM 873 C CA . ASP A 1 108 ? 4.475 4.721 -22.292 1.00 88.12 108 ASP A CA 1
ATOM 874 C C . ASP A 1 108 ? 3.742 4.148 -21.080 1.00 88.12 108 ASP A C 1
ATOM 876 O O . ASP A 1 108 ? 3.467 4.886 -20.133 1.00 88.12 108 ASP A O 1
ATOM 880 N N . LEU A 1 109 ? 3.554 2.826 -21.020 1.00 86.50 109 LEU A N 1
ATOM 881 C CA . LEU A 1 109 ? 3.076 2.142 -19.815 1.00 86.50 109 LEU A CA 1
ATOM 882 C C . LEU A 1 109 ? 4.009 2.359 -18.615 1.00 86.50 109 LEU A C 1
ATOM 884 O O . LEU A 1 109 ? 3.534 2.610 -17.505 1.00 86.50 109 LEU A O 1
ATOM 888 N N . LEU A 1 110 ? 5.329 2.314 -18.816 1.00 86.75 110 LEU A N 1
ATOM 889 C CA . LEU A 1 110 ? 6.309 2.551 -17.754 1.00 86.75 110 LEU A CA 1
ATOM 890 C C . LEU A 1 110 ? 6.262 4.001 -17.255 1.00 86.75 110 LEU A C 1
ATOM 892 O O . LEU A 1 110 ? 6.203 4.241 -16.045 1.00 86.75 110 LEU A O 1
ATOM 896 N N . LYS A 1 111 ? 6.221 4.972 -18.174 1.00 85.75 111 LYS A N 1
ATOM 897 C CA . LYS A 1 111 ? 6.072 6.396 -17.835 1.00 85.75 111 LYS A CA 1
ATOM 898 C C . LYS A 1 111 ? 4.756 6.668 -17.114 1.00 85.75 111 LYS A C 1
ATOM 900 O O . LYS A 1 111 ? 4.764 7.384 -16.117 1.00 85.75 111 LYS A O 1
ATOM 905 N N . LEU A 1 112 ? 3.649 6.077 -17.560 1.00 89.00 112 LEU A N 1
ATOM 906 C CA . LEU A 1 112 ? 2.340 6.220 -16.922 1.00 89.00 112 LEU A CA 1
ATOM 907 C C . LEU A 1 112 ? 2.329 5.583 -15.525 1.00 89.00 112 LEU A C 1
ATOM 909 O O . LEU A 1 112 ? 1.855 6.193 -14.568 1.00 89.00 112 LEU A O 1
ATOM 913 N N . GLY A 1 113 ? 2.905 4.387 -15.379 1.00 83.75 113 GLY A N 1
ATOM 914 C CA . GLY A 1 113 ? 2.989 3.673 -14.105 1.00 83.75 113 GLY A CA 1
ATOM 915 C C . GLY A 1 113 ? 3.860 4.384 -13.063 1.00 83.75 113 GLY A C 1
ATOM 916 O O . GLY A 1 113 ? 3.483 4.462 -11.886 1.00 83.75 113 GLY A O 1
ATOM 917 N N . MET A 1 114 ? 5.008 4.936 -13.478 1.00 83.94 114 MET A N 1
ATOM 918 C CA . MET A 1 114 ? 5.864 5.751 -12.606 1.00 83.94 114 MET A CA 1
ATOM 919 C C . MET A 1 114 ? 5.264 7.131 -12.342 1.00 83.94 114 MET A C 1
ATOM 921 O O . MET A 1 114 ? 5.182 7.550 -11.189 1.00 83.94 114 MET A O 1
ATOM 925 N N . GLY A 1 115 ? 4.811 7.822 -13.388 1.00 83.69 115 GLY A N 1
ATOM 926 C CA . GLY A 1 115 ? 4.229 9.159 -13.301 1.00 83.69 115 GLY A CA 1
ATOM 927 C C . GLY A 1 115 ? 2.987 9.178 -12.417 1.00 83.69 115 GLY A C 1
ATOM 928 O O . GLY A 1 115 ? 2.923 9.952 -11.466 1.00 83.69 115 GLY A O 1
ATOM 929 N N . GLY A 1 116 ? 2.054 8.247 -12.634 1.00 84.94 116 GLY A N 1
ATOM 930 C CA . GLY A 1 116 ? 0.860 8.101 -11.802 1.00 84.94 116 GLY A CA 1
ATOM 931 C C . GLY A 1 116 ? 1.183 7.799 -10.335 1.00 84.94 116 GLY A C 1
ATOM 932 O O . GLY A 1 116 ? 0.511 8.307 -9.440 1.00 84.94 116 GLY A O 1
ATOM 933 N N . TYR A 1 117 ? 2.251 7.039 -10.055 1.00 82.38 117 TYR A N 1
ATOM 934 C CA . TYR A 1 117 ? 2.682 6.802 -8.674 1.00 82.38 117 TYR A CA 1
ATOM 935 C C . TYR A 1 117 ? 3.227 8.042 -7.994 1.00 82.38 117 TYR A C 1
ATOM 937 O O . TYR A 1 117 ? 2.850 8.335 -6.864 1.00 82.38 117 TYR A O 1
ATOM 945 N N . ILE A 1 118 ? 4.156 8.726 -8.663 1.00 83.38 118 ILE A N 1
ATOM 946 C CA . ILE A 1 118 ? 4.838 9.892 -8.112 1.00 83.38 118 ILE A CA 1
ATOM 947 C C . ILE A 1 118 ? 3.804 10.980 -7.845 1.00 83.38 118 ILE A C 1
ATOM 949 O O . ILE A 1 118 ? 3.823 11.579 -6.772 1.00 83.38 118 ILE A O 1
ATOM 953 N N . ILE A 1 119 ? 2.854 11.167 -8.765 1.00 84.44 119 ILE A N 1
ATOM 954 C CA . ILE A 1 119 ? 1.732 12.091 -8.594 1.00 84.44 119 ILE A CA 1
ATOM 955 C C . ILE A 1 119 ? 0.866 11.668 -7.401 1.00 84.44 119 ILE A C 1
ATOM 957 O O . ILE A 1 119 ? 0.622 12.493 -6.524 1.00 84.44 119 ILE A O 1
ATOM 961 N N . GLY A 1 120 ? 0.468 10.395 -7.303 1.00 84.44 120 GLY A N 1
ATOM 962 C CA . GLY A 1 120 ? -0.340 9.894 -6.183 1.00 84.44 120 GLY A CA 1
ATOM 963 C C . GLY A 1 120 ? 0.336 10.077 -4.817 1.00 84.44 120 GLY A C 1
ATOM 964 O O . GLY A 1 120 ? -0.238 10.676 -3.912 1.00 84.44 120 GLY A O 1
ATOM 965 N N . ARG A 1 121 ? 1.602 9.659 -4.687 1.00 82.06 121 ARG A N 1
ATOM 966 C CA . ARG A 1 121 ? 2.421 9.847 -3.471 1.00 82.06 121 ARG A CA 1
ATOM 967 C C . ARG A 1 121 ? 2.654 11.316 -3.132 1.00 82.06 121 ARG A C 1
ATOM 969 O O . ARG A 1 121 ? 2.790 11.654 -1.957 1.00 82.06 121 ARG A O 1
ATOM 976 N N . SER A 1 122 ? 2.762 12.177 -4.141 1.00 85.25 122 SER A N 1
ATOM 977 C CA . SER A 1 122 ? 2.914 13.617 -3.927 1.00 85.25 122 SER A CA 1
ATOM 978 C C . SER A 1 122 ? 1.603 14.223 -3.436 1.00 85.25 122 SER A C 1
ATOM 980 O O . SER A 1 122 ? 1.615 14.963 -2.458 1.00 85.25 122 SER A O 1
ATOM 982 N N . ALA A 1 123 ? 0.469 13.844 -4.029 1.00 85.69 123 ALA A N 1
ATOM 983 C CA . ALA A 1 123 ? -0.851 14.271 -3.579 1.00 85.69 123 ALA A CA 1
ATOM 984 C C . ALA A 1 123 ? -1.126 13.842 -2.128 1.00 85.69 123 ALA A C 1
ATOM 986 O O . ALA A 1 123 ? -1.510 14.682 -1.319 1.00 85.69 123 ALA A O 1
ATOM 987 N N . GLU A 1 124 ? -0.831 12.590 -1.755 1.00 84.94 124 GLU A N 1
ATOM 988 C CA . GLU A 1 124 ? -0.965 12.096 -0.371 1.00 84.94 124 GLU A CA 1
ATOM 989 C C . GLU A 1 124 ? -0.214 12.957 0.657 1.00 84.94 124 GLU A C 1
ATOM 991 O O . GLU A 1 124 ? -0.679 13.122 1.784 1.00 84.94 124 GLU A O 1
ATOM 996 N N . LYS A 1 125 ? 0.939 13.523 0.283 1.00 84.94 125 LYS A N 1
ATOM 997 C CA . LYS A 1 125 ? 1.738 14.391 1.161 1.00 84.94 125 LYS A CA 1
ATOM 998 C C . LYS A 1 125 ? 1.277 15.845 1.148 1.00 84.94 125 LYS A C 1
ATOM 1000 O O . LYS A 1 125 ? 1.301 16.497 2.186 1.00 84.94 125 LYS A O 1
ATOM 1005 N N . ILE A 1 126 ? 0.894 16.361 -0.017 1.00 88.12 126 ILE A N 1
ATOM 1006 C CA . ILE A 1 126 ? 0.585 17.783 -0.211 1.00 88.12 126 ILE A CA 1
ATOM 1007 C C . ILE A 1 126 ? -0.823 18.116 0.294 1.00 88.12 126 ILE A C 1
ATOM 1009 O O . ILE A 1 126 ? -1.006 19.133 0.958 1.00 88.12 126 ILE A O 1
ATOM 1013 N N . VAL A 1 127 ? -1.812 17.255 0.035 1.00 91.06 127 VAL A N 1
ATOM 1014 C CA . VAL A 1 127 ? -3.215 17.463 0.440 1.00 91.06 127 VAL A CA 1
ATOM 1015 C C . VAL A 1 127 ? -3.372 17.793 1.934 1.00 91.06 127 VAL A C 1
ATOM 1017 O O . VAL A 1 127 ? -4.018 18.797 2.239 1.00 91.06 127 VAL A O 1
ATOM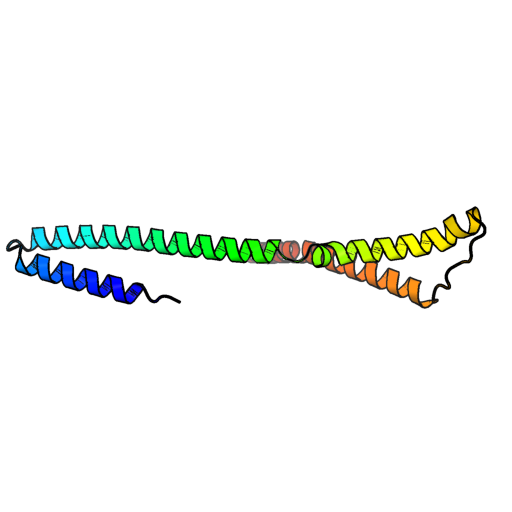 1020 N N . PRO A 1 128 ? -2.794 17.039 2.891 1.00 88.56 128 PRO A N 1
ATOM 1021 C CA . PRO A 1 128 ? -2.945 17.361 4.309 1.00 88.56 128 PRO A CA 1
ATOM 1022 C C . PRO A 1 128 ? -2.288 18.690 4.703 1.00 88.56 128 PRO A C 1
ATOM 1024 O O . PRO A 1 128 ? -2.827 19.395 5.555 1.00 88.56 128 PRO A O 1
ATOM 1027 N N . GLU A 1 129 ? -1.166 19.065 4.085 1.00 88.25 129 GLU A N 1
ATOM 1028 C CA . GLU A 1 129 ? -0.499 20.348 4.348 1.00 88.25 129 GLU A CA 1
ATOM 1029 C C . GLU A 1 129 ? -1.318 21.529 3.810 1.00 88.25 129 GLU A C 1
ATOM 1031 O O . GLU A 1 129 ? -1.535 22.507 4.524 1.00 88.25 129 GLU A O 1
ATOM 1036 N N . VAL A 1 130 ? -1.884 21.403 2.606 1.00 87.06 130 VAL A N 1
ATOM 1037 C CA . VAL A 1 130 ? -2.795 22.411 2.037 1.00 87.06 130 VAL A CA 1
ATOM 1038 C C . VAL A 1 130 ? -4.034 22.589 2.920 1.00 87.06 130 VAL A C 1
ATOM 1040 O O . VAL A 1 130 ? -4.408 23.715 3.249 1.00 87.06 130 VAL A O 1
ATOM 1043 N N . VAL A 1 131 ? -4.640 21.492 3.385 1.00 88.88 131 VAL A N 1
ATOM 1044 C CA . VAL A 1 131 ? -5.807 21.539 4.283 1.00 88.88 131 VAL A CA 1
ATOM 1045 C C . VAL A 1 131 ? -5.470 22.202 5.625 1.00 88.88 131 VAL A C 1
ATOM 1047 O O . VAL A 1 131 ? -6.295 22.948 6.159 1.00 88.88 131 VAL A O 1
ATOM 1050 N N . LYS A 1 132 ? -4.270 21.975 6.179 1.00 87.38 132 LYS A N 1
ATOM 1051 C CA . LYS A 1 132 ? -3.811 22.656 7.404 1.00 87.38 132 LYS A CA 1
ATOM 1052 C C . LYS A 1 132 ? -3.677 24.164 7.200 1.00 87.38 132 LYS A C 1
ATOM 1054 O O . LYS A 1 132 ? -4.143 24.921 8.050 1.00 87.38 132 LYS A O 1
ATOM 1059 N N . VAL A 1 133 ? -3.082 24.597 6.087 1.00 87.56 133 VAL A N 1
ATOM 1060 C CA . VAL A 1 133 ? -2.922 26.024 5.762 1.00 87.56 133 VAL A CA 1
ATOM 1061 C C . VAL A 1 133 ? -4.288 26.701 5.618 1.00 87.56 133 VAL A C 1
ATOM 1063 O O . VAL A 1 133 ? -4.528 27.714 6.268 1.00 87.56 133 VAL A O 1
ATOM 1066 N N . MET A 1 134 ? -5.228 26.093 4.885 1.00 83.62 134 MET A N 1
ATOM 1067 C CA . MET A 1 134 ? -6.583 26.643 4.717 1.00 83.62 134 MET A CA 1
ATOM 1068 C C . MET A 1 134 ? -7.378 26.731 6.032 1.00 83.62 134 MET A C 1
ATOM 1070 O O . MET A 1 134 ? -8.215 27.617 6.190 1.00 83.62 134 MET A O 1
ATOM 1074 N N . LYS A 1 135 ? -7.146 25.820 6.989 1.00 80.94 135 LYS A N 1
ATOM 1075 C CA . LYS A 1 135 ? -7.776 25.886 8.321 1.00 80.94 135 LYS A CA 1
ATOM 1076 C C . LYS A 1 135 ? -7.166 26.964 9.214 1.00 80.94 135 LYS A C 1
ATOM 1078 O O . LYS A 1 135 ? -7.896 27.562 9.998 1.00 80.94 135 LYS A O 1
ATOM 1083 N N . LYS A 1 136 ? -5.856 27.204 9.106 1.00 75.62 136 LYS A N 1
ATOM 1084 C CA . LYS A 1 136 ? -5.155 28.243 9.872 1.00 75.62 136 LYS A CA 1
ATOM 1085 C C . LYS A 1 136 ? -5.596 29.646 9.448 1.00 75.62 136 LYS A C 1
ATOM 1087 O O . LYS A 1 136 ? -5.801 30.488 10.310 1.00 75.62 136 LYS A O 1
ATOM 1092 N N . ASP A 1 137 ? -5.822 29.845 8.152 1.00 67.75 137 ASP A N 1
ATOM 1093 C CA . ASP A 1 137 ? -6.262 31.124 7.578 1.00 67.75 137 ASP A CA 1
ATOM 1094 C C . ASP A 1 137 ? -7.713 31.494 7.952 1.00 67.75 137 ASP A C 1
ATOM 1096 O O . ASP A 1 137 ? -8.058 32.660 8.046 1.00 67.75 137 ASP A O 1
ATOM 1100 N N . LYS A 1 138 ? -8.567 30.502 8.248 1.00 59.84 138 LYS A N 1
ATOM 1101 C CA . LYS A 1 138 ? -9.935 30.717 8.770 1.00 59.84 138 LYS A CA 1
ATOM 1102 C C . LYS A 1 138 ? -10.011 30.990 10.280 1.00 59.84 138 LYS A C 1
ATOM 1104 O O . LYS A 1 138 ? -11.105 31.212 10.793 1.00 59.84 138 LYS A O 1
ATOM 1109 N N . SER A 1 139 ? -8.892 30.876 10.994 1.00 55.75 139 SER A N 1
ATOM 1110 C CA . SER A 1 139 ? -8.799 31.022 12.454 1.00 55.75 139 SER A CA 1
ATOM 1111 C C . SER A 1 139 ? -8.135 32.339 12.887 1.00 55.75 139 SER A C 1
ATOM 1113 O O . SER A 1 139 ? -8.000 32.568 14.093 1.00 55.75 139 SER A O 1
ATOM 1115 N N . SER A 1 140 ? -7.698 33.167 11.935 1.00 48.31 140 SER A N 1
ATOM 1116 C CA . SER A 1 140 ? -7.253 34.554 12.127 1.00 48.31 140 SER A CA 1
ATOM 1117 C C . SER A 1 140 ? -8.282 35.510 11.540 1.00 48.31 140 SER A C 1
ATOM 1119 O O . SER A 1 140 ? -8.343 36.642 12.062 1.00 48.31 140 SER A O 1
#